Protein AF-A0A2V9LFV9-F1 (afdb_monomer)

Foldseek 3Di:
DEQLKDKFFDPDFFQAPCVVQDDPVSVVVVVVVVVLSVLLLCVVAVDKDKDKRHHDDLPDDDPPSVVCPCSRPPHTIIIIIGGDDPDPDPPPPPPPDDDYPDDPVRSVVSSVPDDDDD

Sequence (118 aa):
RVPYETWVLPLHRHASCEEDVTSWVQQLRLGRCLKSILRRLESVAPAYHIVLHTSPILSAKFEKADNLQTVKEDYHWHFEILPVIPSKSKSYSLKEVYYNSLLPEVAAEELRKVAVAA

Secondary structure (DSSP, 8-state):
--TT-EEE--SS--S-HHHHS-SHHHHHHHHHHHHHHHHHHTTT-S-EEEEEE----TTS--TTGGGGTTHHHH---EEEEEE----SS-----TT-----S-HHHHHHHHHHS----

Nearest PDB structures (foldseek):
  1z84-assembly1_A  TM=8.679E-01  e=7.987E-05  Arabidopsis thaliana
  2h39-assembly1_A  TM=8.689E-01  e=9.072E-05  Arabidopsis thaliana
  1z84-assembly1_B  TM=8.640E-01  e=2.075E-04  Arabidopsis thaliana
  2h39-assembly1_B  TM=8.738E-01  e=2.512E-04  Arabidopsis thaliana
  1zwj-assembly1_A  TM=8.575E-01  e=2.677E-04  Arabidopsis thaliana

Radius of gyration: 17.14 Å; Cα contacts (8 Å, |Δi|>4): 127; chains: 1; bounding box: 44×25×42 Å

Structure (mmCIF, N/CA/C/O backbone):
data_AF-A0A2V9LFV9-F1
#
_entry.id   AF-A0A2V9LFV9-F1
#
loop_
_atom_site.group_PDB
_atom_site.id
_atom_site.type_symbol
_atom_site.label_atom_id
_atom_site.label_alt_id
_atom_site.label_comp_id
_atom_site.label_asym_id
_atom_site.label_entity_id
_atom_site.label_seq_id
_atom_site.pdbx_PDB_ins_code
_atom_site.Cartn_x
_atom_site.Cartn_y
_atom_site.Cartn_z
_atom_site.occupancy
_atom_site.B_iso_or_equiv
_atom_site.auth_seq_id
_atom_site.auth_comp_id
_atom_site.auth_asym_id
_atom_site.auth_atom_id
_atom_site.pdbx_PDB_model_num
ATOM 1 N N . ARG A 1 1 ? 6.541 -0.290 9.378 1.00 79.62 1 ARG A N 1
ATOM 2 C CA . ARG A 1 1 ? 6.914 1.020 9.970 1.00 79.62 1 ARG A CA 1
ATOM 3 C C . ARG A 1 1 ? 5.813 1.549 10.871 1.00 79.62 1 ARG A C 1
ATOM 5 O O . ARG A 1 1 ? 6.122 1.895 12.004 1.00 79.62 1 ARG A O 1
ATOM 12 N N . VAL A 1 2 ? 4.561 1.574 10.418 1.00 87.38 2 VAL A N 1
ATOM 13 C CA . VAL A 1 2 ? 3.400 1.952 11.249 1.00 87.38 2 VAL A CA 1
ATOM 14 C C . VAL A 1 2 ? 2.436 0.770 11.424 1.00 87.38 2 VAL A C 1
ATOM 16 O O . VAL A 1 2 ? 2.466 -0.153 10.605 1.00 87.38 2 VAL A O 1
ATOM 19 N N . PRO A 1 3 ? 1.590 0.758 12.472 1.00 91.56 3 PRO A N 1
ATOM 20 C CA . PRO A 1 3 ? 0.552 -0.259 12.609 1.00 91.56 3 PRO A CA 1
ATOM 21 C C . PRO A 1 3 ? -0.366 -0.290 11.378 1.00 91.56 3 PRO A C 1
ATOM 23 O O . PRO A 1 3 ? -0.738 0.760 10.857 1.00 91.56 3 PRO A O 1
ATOM 26 N N . TYR A 1 4 ? -0.736 -1.494 10.932 1.00 94.38 4 TYR A N 1
ATOM 27 C CA . TYR A 1 4 ? -1.588 -1.738 9.753 1.00 94.38 4 TYR A CA 1
ATOM 28 C C . TYR A 1 4 ? -1.067 -1.177 8.418 1.00 94.38 4 TYR A C 1
ATOM 30 O O . TYR A 1 4 ? -1.820 -1.091 7.445 1.00 94.38 4 TYR A O 1
ATOM 38 N N . GLU A 1 5 ? 0.220 -0.836 8.335 1.00 95.06 5 GLU A N 1
ATOM 39 C CA . GLU A 1 5 ? 0.862 -0.538 7.056 1.00 95.06 5 GLU A CA 1
ATOM 40 C C . GLU A 1 5 ? 0.638 -1.680 6.065 1.00 95.06 5 GLU A C 1
ATOM 42 O O . GLU A 1 5 ? 0.855 -2.852 6.383 1.00 95.06 5 GLU A O 1
ATOM 47 N N . THR A 1 6 ? 0.189 -1.329 4.864 1.00 96.62 6 THR A N 1
ATOM 48 C CA . THR A 1 6 ? -0.158 -2.305 3.832 1.00 96.62 6 THR A CA 1
ATOM 49 C C . THR A 1 6 ? 0.500 -1.925 2.521 1.00 96.62 6 THR A C 1
ATOM 51 O O . THR A 1 6 ? 0.373 -0.789 2.066 1.00 96.62 6 THR A O 1
ATOM 54 N N . TRP A 1 7 ? 1.184 -2.885 1.902 1.00 97.19 7 TRP A N 1
ATOM 55 C CA . TRP A 1 7 ? 1.767 -2.714 0.577 1.00 97.19 7 TRP A CA 1
ATOM 56 C C . TRP A 1 7 ? 0.935 -3.450 -0.469 1.00 97.19 7 TRP A C 1
ATOM 58 O O . TRP A 1 7 ? 0.506 -4.585 -0.252 1.00 97.19 7 TRP A O 1
ATOM 68 N N . VAL A 1 8 ? 0.716 -2.806 -1.613 1.00 96.50 8 VAL A N 1
ATOM 69 C CA . VAL A 1 8 ? 0.014 -3.390 -2.763 1.00 96.50 8 VAL A CA 1
ATOM 70 C C . VAL A 1 8 ? 0.973 -3.422 -3.935 1.00 96.50 8 VAL A C 1
ATOM 72 O O . VAL A 1 8 ? 1.350 -2.374 -4.455 1.00 96.50 8 VAL A O 1
ATOM 75 N N . LEU A 1 9 ? 1.363 -4.630 -4.334 1.00 95.25 9 LEU A N 1
ATOM 76 C CA . LEU A 1 9 ? 2.335 -4.865 -5.395 1.00 95.25 9 LEU A CA 1
ATOM 77 C C . LEU A 1 9 ? 1.706 -5.710 -6.511 1.00 95.25 9 LEU A C 1
ATOM 79 O O . LEU A 1 9 ? 0.876 -6.582 -6.220 1.00 95.25 9 LEU A O 1
ATOM 83 N N . PRO A 1 10 ? 2.105 -5.503 -7.773 1.00 93.94 10 PRO A N 1
ATOM 84 C CA . PRO A 1 10 ? 1.827 -6.450 -8.843 1.00 93.94 10 PRO A CA 1
ATOM 85 C C . PRO A 1 10 ? 2.381 -7.843 -8.541 1.00 93.94 10 PRO A C 1
ATOM 87 O O . PRO A 1 10 ? 3.381 -8.014 -7.846 1.00 93.94 10 PRO A O 1
ATOM 90 N N . LEU A 1 11 ? 1.750 -8.865 -9.120 1.00 91.56 11 LEU A N 1
ATOM 91 C CA . LEU A 1 11 ? 2.289 -10.229 -9.082 1.00 91.56 11 LEU A CA 1
ATOM 92 C C . LEU A 1 11 ? 3.451 -10.410 -10.065 1.00 91.56 11 LEU A C 1
ATOM 94 O O . LEU A 1 11 ? 4.352 -11.210 -9.823 1.00 91.56 11 LEU A O 1
ATOM 98 N N . HIS A 1 12 ? 3.418 -9.682 -11.182 1.00 90.31 12 HIS A N 1
ATOM 99 C CA . HIS A 1 12 ? 4.468 -9.703 -12.190 1.00 90.31 12 HIS A CA 1
ATOM 100 C C . HIS A 1 12 ? 5.383 -8.508 -11.986 1.00 90.31 12 HIS A C 1
ATOM 102 O O . HIS A 1 12 ? 4.910 -7.387 -11.854 1.00 90.31 12 HIS A O 1
ATOM 108 N N . ARG A 1 13 ? 6.692 -8.756 -11.969 1.00 88.06 13 ARG A N 1
ATOM 109 C CA . ARG A 1 13 ? 7.681 -7.718 -11.698 1.00 88.06 13 ARG A CA 1
ATOM 110 C C . ARG A 1 13 ? 7.627 -6.633 -12.771 1.00 88.06 13 ARG A C 1
ATOM 112 O O . ARG A 1 13 ? 7.847 -6.921 -13.946 1.00 88.06 13 ARG A O 1
ATOM 119 N N . HIS A 1 14 ? 7.410 -5.397 -12.339 1.00 91.12 14 HIS A N 1
ATOM 120 C CA . HIS A 1 14 ? 7.521 -4.222 -13.190 1.00 91.12 14 HIS A CA 1
ATOM 121 C C . HIS A 1 14 ? 8.126 -3.053 -12.406 1.00 91.12 14 HIS A C 1
ATOM 123 O O . HIS A 1 14 ? 7.792 -2.850 -11.241 1.00 91.12 14 HIS A O 1
ATOM 129 N N . ALA A 1 15 ? 9.017 -2.275 -13.020 1.00 90.12 15 ALA A N 1
ATOM 130 C CA . ALA A 1 15 ? 9.671 -1.153 -12.338 1.00 90.12 15 ALA A CA 1
ATOM 131 C C . ALA A 1 15 ? 8.809 0.122 -12.323 1.00 90.12 15 ALA A C 1
ATOM 133 O O . ALA A 1 15 ? 8.908 0.920 -11.394 1.00 90.12 15 ALA A O 1
ATOM 134 N N . SER A 1 16 ? 7.953 0.293 -13.332 1.00 91.69 16 SER A N 1
ATOM 135 C CA . SER A 1 16 ? 7.193 1.526 -13.578 1.00 91.69 16 SER A CA 1
ATOM 136 C C . SER A 1 16 ? 5.689 1.255 -13.566 1.00 91.69 16 SER A C 1
ATOM 138 O O . SER A 1 16 ? 5.213 0.419 -14.333 1.00 91.69 16 SER A O 1
ATOM 140 N N . CYS A 1 17 ? 4.926 1.945 -12.723 1.00 91.62 17 CYS A N 1
ATOM 141 C CA . CYS A 1 17 ? 3.471 1.781 -12.651 1.00 91.62 17 CYS A CA 1
ATOM 142 C C . CYS A 1 17 ? 2.773 2.253 -13.937 1.00 91.62 17 CYS A C 1
ATOM 144 O O . CYS A 1 17 ? 1.794 1.653 -14.379 1.00 91.62 17 CYS A O 1
ATOM 146 N N . GLU A 1 18 ? 3.272 3.333 -14.530 1.00 90.75 18 GLU A N 1
ATOM 147 C CA . GLU A 1 18 ? 2.723 3.994 -15.712 1.00 90.75 18 GLU A CA 1
ATOM 148 C C . GLU A 1 18 ? 2.831 3.149 -16.990 1.00 90.75 18 GLU A C 1
ATOM 150 O O . GLU A 1 18 ? 1.981 3.253 -17.871 1.00 90.75 18 GLU A O 1
ATOM 155 N N . GLU A 1 19 ? 3.844 2.285 -17.070 1.00 90.62 19 GLU A N 1
ATOM 156 C CA . GLU A 1 19 ? 4.050 1.352 -18.182 1.00 90.62 19 GLU A CA 1
ATOM 157 C C . GLU A 1 19 ? 3.326 0.012 -17.947 1.00 90.62 19 GLU A C 1
ATOM 159 O O . GLU A 1 19 ? 2.883 -0.625 -18.902 1.00 90.62 19 GLU A O 1
ATOM 164 N N . ASP A 1 20 ? 3.156 -0.401 -16.684 1.00 92.00 20 ASP A N 1
ATOM 165 C CA . ASP A 1 20 ? 2.491 -1.661 -16.325 1.00 92.00 20 ASP A CA 1
ATOM 166 C C . ASP A 1 20 ? 0.960 -1.564 -16.439 1.00 92.00 20 ASP A C 1
ATOM 168 O O . ASP A 1 20 ? 0.299 -2.393 -17.069 1.00 92.00 20 ASP A O 1
ATOM 172 N N . VAL A 1 21 ? 0.362 -0.520 -15.855 1.00 93.31 21 VAL A N 1
ATOM 173 C CA . VAL A 1 21 ? -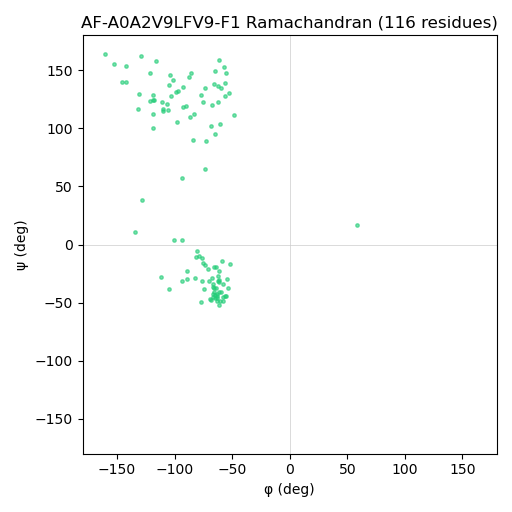1.096 -0.402 -15.667 1.00 93.31 21 VAL A CA 1
ATOM 174 C C . VAL A 1 21 ? -1.751 0.376 -16.819 1.00 93.31 21 VAL A C 1
ATOM 176 O O . VAL A 1 21 ? -2.434 1.386 -16.632 1.00 93.31 21 VAL A O 1
ATOM 179 N N . THR A 1 22 ? -1.554 -0.105 -18.046 1.00 94.56 22 THR A N 1
ATOM 180 C CA . THR A 1 22 ? -1.985 0.595 -19.273 1.00 94.56 22 THR A CA 1
ATOM 181 C C . THR A 1 22 ? -3.363 0.167 -19.772 1.00 94.56 22 THR A C 1
ATOM 183 O O . THR A 1 22 ? -4.098 0.981 -20.333 1.00 94.56 22 THR A O 1
ATOM 186 N N . SER A 1 23 ? -3.760 -1.090 -19.555 1.00 95.31 23 SER A N 1
ATOM 187 C CA . SER A 1 23 ? -5.065 -1.585 -20.006 1.00 95.31 23 SER A CA 1
ATOM 188 C C . SER A 1 23 ? -6.184 -1.309 -19.000 1.00 95.31 23 SER A C 1
ATOM 190 O O . SER A 1 23 ? -6.000 -1.402 -17.784 1.00 95.31 23 SER A O 1
ATOM 192 N N . TRP A 1 24 ? -7.402 -1.091 -19.508 1.00 95.31 24 TRP A N 1
ATOM 193 C CA . TRP A 1 24 ? -8.605 -0.950 -18.676 1.00 95.31 24 TRP A CA 1
ATOM 194 C C . TRP A 1 24 ? -8.800 -2.125 -17.707 1.00 95.31 24 TRP A C 1
ATOM 196 O O . TRP A 1 24 ? -9.202 -1.949 -16.558 1.00 95.31 24 TRP A O 1
ATOM 206 N N . VAL A 1 25 ? -8.484 -3.345 -18.150 1.00 95.44 25 VAL A N 1
ATOM 207 C CA . VAL A 1 25 ? -8.628 -4.551 -17.326 1.00 95.44 25 VAL A CA 1
ATOM 208 C C . VAL A 1 25 ? -7.660 -4.530 -16.141 1.00 95.44 25 VAL A C 1
ATOM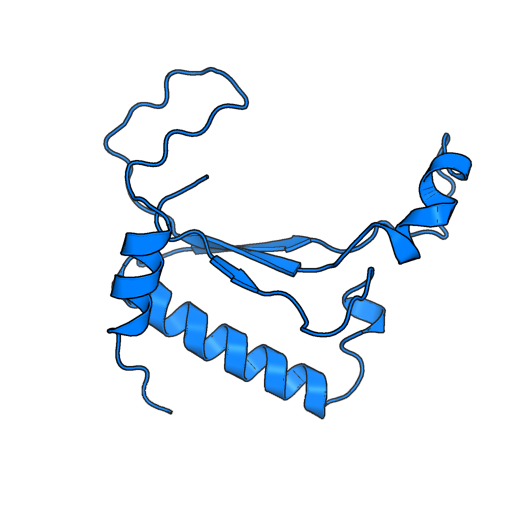 210 O O . VAL A 1 25 ? -8.068 -4.860 -15.026 1.00 95.44 25 VAL A O 1
ATOM 213 N N . GLN A 1 26 ? -6.402 -4.128 -16.349 1.00 93.12 26 GLN A N 1
ATOM 214 C CA . GLN A 1 26 ? -5.423 -3.980 -15.265 1.00 93.12 26 GLN A CA 1
ATOM 215 C C . GLN A 1 26 ? -5.834 -2.864 -14.300 1.00 93.12 26 GLN A C 1
ATOM 217 O O . GLN A 1 26 ? -5.862 -3.092 -13.091 1.00 93.12 26 GLN A O 1
ATOM 222 N N . GLN A 1 27 ? -6.242 -1.706 -14.827 1.00 95.25 27 GLN A N 1
ATOM 223 C CA . GLN A 1 27 ? -6.720 -0.570 -14.031 1.00 95.25 27 GLN A CA 1
ATOM 224 C C . GLN A 1 27 ? -7.916 -0.960 -13.155 1.00 95.25 27 GLN A C 1
ATOM 226 O O . GLN A 1 27 ? -7.932 -0.684 -11.956 1.00 95.25 27 GLN 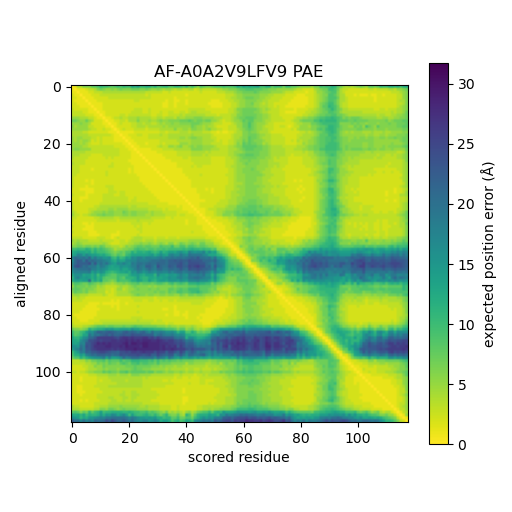A O 1
ATOM 231 N N . LEU A 1 28 ? -8.894 -1.679 -13.715 1.00 96.44 28 LEU A N 1
ATOM 232 C CA . LEU A 1 28 ? -10.066 -2.143 -12.977 1.00 96.44 28 LEU A CA 1
ATOM 233 C C . LEU A 1 28 ? -9.702 -3.164 -11.890 1.00 96.44 28 LEU A C 1
ATOM 235 O O . LEU A 1 28 ? -10.257 -3.115 -10.790 1.00 96.44 28 LEU A O 1
ATOM 239 N N . ARG A 1 29 ? -8.781 -4.094 -12.171 1.00 94.75 29 ARG A N 1
ATOM 240 C CA . ARG A 1 29 ? -8.293 -5.070 -11.179 1.00 94.75 29 ARG A CA 1
ATOM 241 C C . ARG A 1 29 ? -7.579 -4.375 -10.023 1.00 94.75 29 ARG A C 1
ATOM 243 O O . ARG A 1 29 ? -7.892 -4.666 -8.870 1.00 94.75 29 ARG A O 1
ATOM 250 N N . LEU A 1 30 ? -6.691 -3.430 -10.329 1.00 95.50 30 LEU A N 1
ATOM 251 C CA . LEU A 1 30 ? -6.001 -2.618 -9.331 1.00 95.50 30 LEU A CA 1
ATOM 252 C C . LEU A 1 30 ? -7.000 -1.809 -8.495 1.00 95.50 30 LEU A C 1
ATOM 254 O O . LEU A 1 30 ? -6.961 -1.876 -7.271 1.00 95.50 30 LEU A O 1
ATOM 258 N N . GLY A 1 31 ? -7.949 -1.122 -9.136 1.00 95.81 31 GLY A N 1
ATOM 259 C CA . GLY A 1 31 ? -8.981 -0.343 -8.450 1.00 95.81 31 GLY A CA 1
ATOM 260 C C . GLY A 1 31 ? -9.852 -1.190 -7.519 1.00 95.81 31 GLY A C 1
ATOM 261 O O . GLY A 1 31 ? -10.135 -0.781 -6.395 1.00 95.81 31 GLY A O 1
ATOM 262 N N . ARG A 1 32 ? -10.232 -2.407 -7.933 1.00 95.62 32 ARG A N 1
ATOM 263 C CA . ARG A 1 32 ? -10.956 -3.361 -7.072 1.00 95.62 32 ARG A CA 1
ATOM 264 C C . ARG A 1 32 ? -10.114 -3.818 -5.882 1.00 95.62 32 ARG A C 1
ATOM 266 O O . ARG A 1 32 ? -10.633 -3.874 -4.768 1.00 95.62 32 ARG A O 1
ATOM 273 N N . CYS A 1 33 ? -8.836 -4.117 -6.110 1.00 95.31 33 CYS A N 1
ATOM 274 C CA . CYS A 1 33 ? -7.901 -4.505 -5.056 1.00 95.31 33 CYS A CA 1
ATOM 275 C C . CYS A 1 33 ? -7.738 -3.378 -4.025 1.00 95.31 33 CYS A C 1
ATOM 277 O O . CYS A 1 33 ? -8.001 -3.587 -2.840 1.00 95.31 33 CYS A O 1
ATOM 279 N N . LEU A 1 34 ? -7.426 -2.162 -4.487 1.00 96.31 34 LEU A N 1
ATOM 280 C CA . LEU A 1 34 ? -7.291 -0.976 -3.644 1.00 96.31 34 LEU A CA 1
ATOM 281 C C . LEU A 1 34 ? -8.579 -0.693 -2.870 1.00 96.31 34 LEU A C 1
ATOM 283 O O . LEU A 1 34 ? -8.530 -0.562 -1.655 1.00 96.31 34 LEU A O 1
ATOM 287 N N . LYS A 1 35 ? -9.746 -0.694 -3.526 1.00 95.62 35 LYS A N 1
ATOM 288 C CA . LYS A 1 35 ? -11.043 -0.502 -2.853 1.00 95.62 35 LYS A CA 1
ATOM 289 C C . LYS A 1 35 ? -11.264 -1.516 -1.729 1.00 95.62 35 LYS A C 1
ATOM 291 O O . LYS A 1 35 ? -11.722 -1.143 -0.653 1.00 95.62 35 LYS A O 1
ATOM 296 N N . SER A 1 36 ? -10.955 -2.791 -1.971 1.00 95.62 36 SER A N 1
ATOM 297 C CA . SER A 1 36 ? -11.087 -3.841 -0.957 1.00 95.62 36 SER A CA 1
ATOM 298 C C . SER A 1 36 ? -10.160 -3.598 0.235 1.00 95.62 36 SER A C 1
ATOM 300 O O . SER A 1 36 ? -10.583 -3.746 1.378 1.00 95.62 36 SER A O 1
ATOM 302 N N . ILE A 1 37 ? -8.912 -3.202 -0.017 1.00 96.00 37 ILE A N 1
ATOM 303 C CA . ILE A 1 37 ? -7.920 -2.937 1.031 1.00 96.00 37 ILE A CA 1
ATOM 304 C C . ILE A 1 37 ? -8.294 -1.689 1.832 1.00 96.00 37 ILE A C 1
ATOM 306 O O . ILE A 1 37 ? -8.339 -1.751 3.057 1.00 96.00 37 ILE A O 1
ATOM 310 N N . LEU A 1 38 ? -8.640 -0.589 1.163 1.00 95.69 38 LEU A N 1
ATOM 311 C CA . LEU A 1 38 ? -9.010 0.664 1.819 1.00 95.69 38 LEU A CA 1
ATOM 312 C C . LEU A 1 38 ? -10.243 0.498 2.708 1.00 95.69 38 LEU A C 1
ATOM 314 O O . LEU A 1 38 ? -10.220 0.946 3.846 1.00 95.69 38 LEU A O 1
ATOM 318 N N . ARG A 1 39 ? -11.261 -0.256 2.270 1.00 95.06 39 ARG A N 1
ATOM 319 C CA . ARG A 1 39 ? -12.425 -0.577 3.116 1.00 95.06 39 ARG A CA 1
ATOM 320 C C . ARG A 1 39 ? -12.067 -1.367 4.378 1.00 95.06 39 ARG A C 1
ATOM 322 O O . ARG A 1 39 ? -12.731 -1.212 5.396 1.00 95.06 39 ARG A O 1
ATOM 329 N N . ARG A 1 40 ? -11.042 -2.226 4.327 1.00 95.62 40 ARG A N 1
ATOM 330 C CA . ARG A 1 40 ? -10.540 -2.935 5.520 1.00 95.62 40 ARG A CA 1
ATOM 331 C C . ARG A 1 40 ? -9.753 -1.993 6.422 1.00 95.62 40 ARG A C 1
ATOM 333 O O . ARG A 1 40 ? -9.871 -2.080 7.633 1.00 95.62 40 ARG A O 1
ATOM 340 N N . LEU A 1 41 ? -8.973 -1.084 5.845 1.0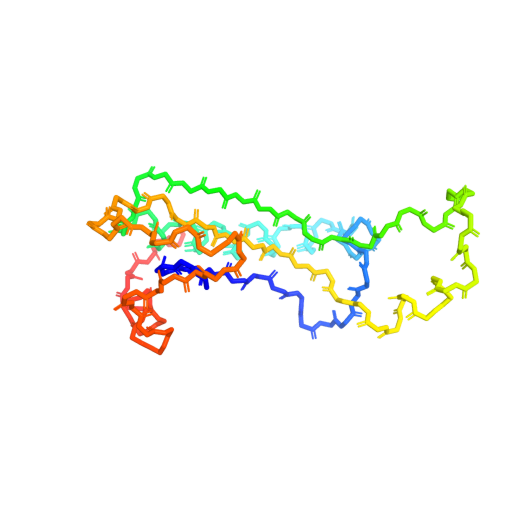0 95.12 41 LEU A N 1
ATOM 341 C CA . LEU A 1 41 ? -8.205 -0.103 6.611 1.00 95.12 41 LEU A CA 1
ATOM 342 C C . LEU A 1 41 ? -9.099 0.955 7.274 1.00 95.12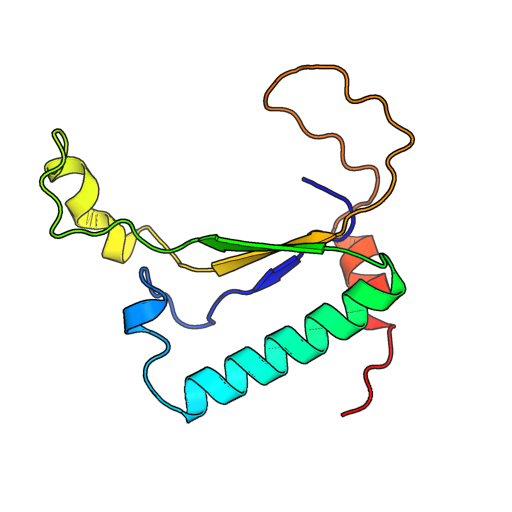 41 LEU A C 1
ATOM 344 O O . LEU A 1 41 ? -8.808 1.394 8.384 1.00 95.12 41 LEU A O 1
ATOM 348 N N . GLU A 1 42 ? -10.230 1.297 6.660 1.00 94.25 42 GLU A N 1
ATOM 349 C CA . GLU A 1 42 ? -11.240 2.190 7.242 1.00 94.25 42 GLU A CA 1
ATOM 350 C C . GLU A 1 42 ? -11.843 1.644 8.546 1.00 94.25 42 GLU A C 1
ATOM 352 O O . GLU A 1 42 ? -12.304 2.425 9.376 1.00 94.25 42 GLU A O 1
ATOM 357 N N . SER A 1 43 ? -11.801 0.325 8.788 1.00 93.25 43 SER A N 1
ATOM 358 C CA . SER A 1 43 ? -12.260 -0.234 10.065 1.00 93.25 43 SER A CA 1
ATOM 359 C C . SER A 1 43 ? -11.281 -0.005 11.220 1.00 93.25 43 SER A C 1
ATOM 361 O O . SER A 1 43 ? -11.665 -0.197 12.371 1.00 93.25 43 SER A O 1
ATOM 363 N N . VAL A 1 44 ? -10.022 0.352 10.936 1.00 92.31 44 VAL A N 1
ATOM 364 C CA . VAL A 1 44 ? -8.972 0.553 11.953 1.00 92.31 44 VAL A CA 1
ATOM 365 C C . VAL A 1 44 ? -8.542 2.014 12.086 1.00 92.31 44 VAL A C 1
ATOM 367 O O . VAL A 1 44 ? -8.137 2.428 13.171 1.00 92.31 44 VAL A O 1
ATOM 370 N N . ALA A 1 45 ? -8.649 2.811 11.020 1.00 92.00 45 ALA A N 1
ATOM 371 C CA . ALA A 1 45 ? -8.330 4.234 11.041 1.00 92.00 45 ALA A CA 1
ATOM 372 C C . ALA A 1 45 ? -9.253 5.033 10.102 1.00 92.00 45 ALA A C 1
ATOM 374 O O . ALA A 1 45 ? -9.494 4.607 8.974 1.00 92.00 45 ALA A O 1
ATOM 375 N N . PRO A 1 46 ? -9.715 6.230 10.511 1.00 91.69 46 PRO A N 1
ATOM 376 C CA . PRO A 1 46 ? -10.589 7.068 9.685 1.00 91.69 46 PRO A CA 1
ATOM 377 C C . PRO A 1 46 ? -9.852 7.803 8.553 1.00 91.69 46 PRO A C 1
ATOM 379 O O . PRO A 1 46 ? -10.491 8.398 7.690 1.00 91.69 46 PRO A O 1
ATOM 382 N N . ALA A 1 47 ? -8.518 7.816 8.572 1.00 93.19 47 ALA A N 1
ATOM 383 C CA . ALA A 1 47 ? -7.684 8.491 7.585 1.00 93.19 47 ALA A CA 1
ATOM 384 C C . ALA A 1 47 ? -6.434 7.661 7.275 1.00 93.19 47 ALA A C 1
ATOM 386 O O . ALA A 1 47 ? -5.962 6.888 8.111 1.00 93.19 47 ALA A O 1
ATOM 387 N N . TYR A 1 48 ? -5.887 7.838 6.076 1.00 94.75 48 TYR A N 1
ATOM 388 C CA . TYR A 1 48 ? -4.699 7.137 5.594 1.00 94.75 48 TYR A CA 1
ATOM 389 C C . TYR A 1 48 ? -3.954 7.979 4.552 1.00 94.75 48 TYR A C 1
ATOM 391 O O . TYR A 1 48 ? -4.548 8.809 3.863 1.00 94.75 48 TYR A O 1
ATOM 399 N N . HIS A 1 49 ? -2.654 7.733 4.411 1.00 94.75 49 HIS A N 1
ATOM 400 C CA . HIS A 1 49 ? -1.852 8.203 3.284 1.00 94.75 49 HIS A CA 1
ATOM 401 C C . HIS A 1 49 ? -1.645 7.060 2.291 1.00 94.75 49 HIS A C 1
ATOM 403 O O . HIS A 1 49 ? -1.431 5.922 2.701 1.00 94.75 49 HIS A O 1
ATOM 409 N N . ILE A 1 50 ? -1.689 7.367 0.996 1.00 96.19 50 ILE A N 1
ATOM 410 C CA . ILE A 1 50 ? -1.338 6.432 -0.077 1.00 96.19 50 ILE A CA 1
ATOM 411 C C . ILE A 1 50 ? -0.153 7.032 -0.822 1.00 96.19 50 ILE A C 1
ATOM 413 O O . ILE A 1 50 ? -0.230 8.165 -1.295 1.00 96.19 50 ILE A O 1
ATOM 417 N N . VAL A 1 51 ? 0.931 6.272 -0.924 1.00 96.56 51 VAL A N 1
ATOM 418 C CA . VAL A 1 51 ? 2.155 6.664 -1.619 1.00 96.56 51 VAL A CA 1
ATOM 419 C C . VAL A 1 51 ? 2.396 5.681 -2.755 1.00 96.56 51 VAL A C 1
ATOM 421 O O . VAL A 1 51 ? 2.373 4.471 -2.542 1.00 96.56 51 VAL A O 1
ATOM 424 N N . LEU A 1 52 ? 2.603 6.198 -3.966 1.00 96.50 52 LEU A N 1
ATOM 425 C CA . LEU A 1 52 ? 3.030 5.398 -5.109 1.00 96.50 52 LEU A CA 1
ATOM 426 C C . LEU A 1 52 ? 4.553 5.432 -5.203 1.00 96.50 52 LEU A C 1
ATOM 428 O O . LEU A 1 52 ? 5.145 6.487 -5.428 1.00 96.50 52 LEU A O 1
ATOM 432 N N . HIS A 1 53 ? 5.159 4.260 -5.079 1.00 95.56 53 HIS A N 1
ATOM 433 C CA . HIS A 1 53 ? 6.575 4.017 -5.302 1.00 95.56 53 HIS A CA 1
ATOM 434 C C . HIS A 1 53 ? 6.740 3.464 -6.718 1.00 95.56 53 HIS A C 1
ATOM 436 O O . HIS A 1 53 ? 6.364 2.325 -6.982 1.00 95.56 53 HIS A O 1
ATOM 442 N N . THR A 1 54 ? 7.240 4.284 -7.643 1.00 94.06 54 THR A N 1
ATOM 443 C CA . THR A 1 54 ? 7.488 3.921 -9.050 1.00 94.06 54 THR A CA 1
ATOM 444 C C . THR A 1 54 ? 8.916 4.295 -9.440 1.00 94.06 54 THR A C 1
ATOM 446 O O . THR A 1 54 ? 9.575 5.072 -8.742 1.00 94.06 54 THR A O 1
ATOM 449 N N . SER A 1 55 ? 9.417 3.726 -10.534 1.00 91.69 55 SER A N 1
ATOM 450 C CA . SER A 1 55 ? 10.756 4.026 -11.032 1.00 91.69 55 SER A CA 1
ATOM 451 C C . SER A 1 55 ? 10.957 5.527 -11.278 1.00 91.69 55 SER A C 1
ATOM 453 O O . SER A 1 55 ? 10.028 6.208 -11.720 1.00 91.69 55 SER A O 1
ATOM 455 N N . PRO A 1 56 ? 12.179 6.047 -11.090 1.00 86.75 56 PRO A N 1
ATOM 456 C CA . PRO A 1 56 ? 12.515 7.390 -11.538 1.00 86.75 56 PRO A CA 1
ATOM 457 C C . PRO A 1 56 ? 12.382 7.514 -13.062 1.00 86.75 56 PRO A C 1
ATOM 459 O O . PRO A 1 56 ? 12.482 6.534 -13.800 1.00 86.75 56 PRO A O 1
ATOM 462 N N . ILE A 1 57 ? 12.232 8.748 -13.542 1.00 81.81 57 ILE A N 1
ATOM 463 C CA . ILE A 1 57 ? 12.171 9.044 -14.977 1.00 81.81 57 ILE A CA 1
ATOM 464 C C . ILE A 1 57 ? 13.545 8.781 -15.603 1.00 81.81 57 ILE A C 1
ATOM 466 O O . ILE A 1 57 ? 14.449 9.606 -15.500 1.00 81.81 57 ILE A O 1
ATOM 470 N N . LEU A 1 58 ? 13.706 7.645 -16.282 1.00 73.44 58 LEU A N 1
ATOM 471 C CA . LEU A 1 58 ? 15.000 7.210 -16.828 1.00 73.44 58 LEU A CA 1
ATOM 472 C C . LEU A 1 58 ? 15.544 8.118 -17.947 1.00 73.44 58 LEU A C 1
ATOM 474 O O . LEU A 1 58 ? 16.739 8.100 -18.224 1.00 73.44 58 LEU A O 1
ATOM 478 N N . SER A 1 59 ? 14.690 8.921 -18.589 1.00 71.25 59 SER A N 1
ATOM 479 C CA . SER A 1 59 ? 15.092 9.890 -19.620 1.00 71.25 59 SER A CA 1
ATOM 480 C C . SER A 1 59 ? 15.637 11.207 -19.058 1.00 71.25 59 SER A C 1
ATOM 482 O O . SER A 1 59 ? 16.178 12.021 -19.812 1.00 71.25 59 SER A O 1
ATOM 484 N N . ALA A 1 60 ? 15.508 11.447 -17.751 1.00 69.31 60 ALA A N 1
ATOM 485 C CA . ALA A 1 60 ? 16.050 12.641 -17.124 1.00 69.31 60 ALA A CA 1
ATOM 486 C C . ALA A 1 60 ? 17.581 12.535 -17.006 1.00 69.31 60 ALA A C 1
ATOM 488 O O . ALA A 1 60 ? 18.132 11.510 -16.606 1.00 69.31 60 ALA A O 1
ATOM 489 N N . LYS A 1 61 ? 18.288 13.614 -17.362 1.00 62.12 61 LYS A N 1
ATOM 490 C CA . LYS A 1 61 ? 19.750 13.693 -17.250 1.00 62.12 61 LYS A CA 1
ATOM 491 C C . LYS A 1 61 ? 20.149 13.826 -15.781 1.00 62.12 61 LYS A C 1
ATOM 493 O O . LYS A 1 61 ? 20.272 14.936 -15.271 1.00 62.12 61 LYS A O 1
ATOM 498 N N . PHE A 1 62 ? 20.338 12.702 -15.102 1.00 67.56 62 PHE A N 1
ATOM 499 C CA . PHE A 1 62 ? 20.905 12.678 -13.758 1.00 67.56 62 PHE A CA 1
ATOM 500 C C . PHE A 1 62 ? 22.433 12.623 -13.820 1.00 67.56 62 PHE A C 1
ATOM 502 O O . PHE A 1 62 ? 22.999 11.920 -14.653 1.00 67.56 62 PHE A O 1
ATOM 509 N N . GLU A 1 63 ? 23.106 13.299 -12.885 1.00 61.25 63 GLU A N 1
ATOM 510 C CA . GLU A 1 63 ? 24.576 13.295 -12.752 1.00 61.25 63 GLU A CA 1
ATOM 511 C C . GLU A 1 63 ? 25.171 11.885 -12.539 1.00 61.25 63 GLU A C 1
ATOM 513 O O . GLU A 1 63 ? 26.373 11.692 -12.681 1.00 61.25 63 GLU A O 1
ATOM 518 N N . LYS A 1 64 ? 24.330 10.890 -12.215 1.00 64.12 64 LYS A N 1
ATOM 519 C CA . LYS A 1 64 ? 24.690 9.478 -12.000 1.00 64.12 64 LYS A CA 1
ATOM 520 C C . LYS A 1 64 ? 23.829 8.514 -12.827 1.00 64.12 64 LYS A C 1
ATOM 522 O O . LYS A 1 64 ? 23.426 7.467 -12.324 1.00 64.12 64 LYS A O 1
ATOM 527 N N . ALA A 1 65 ? 23.501 8.874 -14.069 1.00 63.34 65 ALA A N 1
ATOM 528 C CA . ALA A 1 65 ? 22.659 8.053 -14.946 1.00 63.34 65 ALA A CA 1
ATOM 529 C C . ALA A 1 65 ? 23.179 6.608 -15.127 1.00 63.34 65 ALA A C 1
ATOM 531 O O . ALA A 1 65 ? 22.376 5.686 -15.247 1.00 63.34 65 ALA A O 1
ATOM 532 N N . ASP A 1 66 ? 24.497 6.393 -15.049 1.00 67.12 66 ASP A N 1
ATOM 533 C CA . ASP A 1 66 ? 25.113 5.062 -15.159 1.00 67.12 66 ASP A CA 1
ATOM 534 C C . ASP A 1 66 ? 24.678 4.091 -14.048 1.00 67.12 66 ASP A C 1
ATOM 536 O O . ASP A 1 66 ? 24.595 2.888 -14.277 1.00 67.12 66 ASP A O 1
ATOM 540 N N . ASN A 1 67 ? 24.303 4.598 -12.869 1.00 68.31 67 ASN A N 1
ATOM 541 C CA . ASN A 1 67 ? 23.822 3.767 -11.760 1.00 68.31 67 ASN A CA 1
ATOM 542 C C . ASN A 1 67 ? 22.343 3.367 -11.900 1.00 68.31 67 ASN A C 1
ATOM 544 O O . ASN A 1 67 ? 21.836 2.623 -11.065 1.00 68.31 67 ASN A O 1
ATOM 548 N N . LEU A 1 68 ? 21.629 3.884 -12.907 1.00 70.81 68 LEU A N 1
ATOM 549 C CA . LEU A 1 68 ? 20.204 3.612 -13.120 1.00 70.81 68 LEU A CA 1
ATOM 550 C C . LEU A 1 68 ? 19.953 2.555 -14.206 1.00 70.81 68 LEU A C 1
ATOM 552 O O . LEU A 1 68 ? 18.798 2.274 -14.527 1.00 70.81 68 LEU A O 1
ATOM 556 N N . GLN A 1 69 ? 21.007 1.955 -14.767 1.00 72.75 69 GLN A N 1
ATOM 557 C CA . GLN A 1 69 ? 20.889 1.015 -15.886 1.00 72.75 69 GLN A CA 1
ATOM 558 C C . GLN A 1 69 ? 20.106 -0.256 -15.519 1.00 72.75 69 GLN A C 1
ATOM 560 O O . GLN A 1 69 ? 19.292 -0.715 -16.317 1.00 72.75 69 GLN A O 1
ATOM 565 N N . THR A 1 70 ? 20.273 -0.771 -14.298 1.00 82.00 70 THR A N 1
ATOM 566 C CA . THR A 1 70 ? 19.617 -2.003 -13.821 1.00 82.00 70 THR A CA 1
ATOM 567 C C . THR A 1 70 ? 18.305 -1.747 -13.075 1.00 82.00 70 THR A C 1
ATOM 569 O O . THR A 1 70 ? 17.658 -2.681 -12.616 1.00 82.00 70 THR A O 1
ATOM 572 N N . VAL A 1 71 ? 17.825 -0.498 -12.988 1.00 82.56 71 VAL A N 1
ATOM 573 C CA . VAL A 1 71 ? 16.586 -0.159 -12.247 1.00 82.56 71 VAL A CA 1
ATOM 574 C C . VAL A 1 71 ? 15.373 -0.925 -12.773 1.00 82.56 71 VAL A C 1
ATOM 576 O O . VAL A 1 71 ? 14.508 -1.326 -11.997 1.00 82.56 71 VAL A O 1
ATOM 579 N N . LYS A 1 72 ? 15.323 -1.182 -14.084 1.00 81.25 72 LYS A N 1
ATOM 580 C CA . LYS A 1 72 ? 14.263 -1.992 -14.701 1.00 81.25 72 LYS A CA 1
ATOM 581 C C . LYS A 1 72 ? 14.261 -3.444 -14.227 1.00 81.25 72 LYS A C 1
ATOM 583 O O . LYS A 1 72 ? 13.254 -4.125 -14.395 1.00 81.25 72 LYS A O 1
ATOM 588 N N . GLU A 1 73 ? 15.360 -3.925 -13.662 1.00 84.75 73 GLU A N 1
ATOM 589 C CA . GLU A 1 73 ? 15.579 -5.297 -13.198 1.00 84.75 73 GLU A CA 1
ATOM 590 C C . GLU A 1 73 ? 15.505 -5.400 -11.670 1.00 84.75 73 GLU A C 1
ATOM 592 O O . GLU A 1 73 ? 14.884 -6.326 -11.146 1.00 84.75 73 GLU A O 1
ATOM 597 N N . ASP A 1 74 ? 16.025 -4.396 -10.969 1.00 87.56 74 ASP A N 1
ATOM 598 C CA . ASP A 1 74 ? 16.161 -4.404 -9.511 1.00 87.56 74 ASP A CA 1
ATOM 599 C C . ASP A 1 74 ? 14.935 -3.848 -8.778 1.00 87.56 74 ASP A C 1
ATOM 601 O O . ASP A 1 74 ? 14.713 -4.154 -7.605 1.00 87.56 74 ASP A O 1
ATOM 605 N N . TYR A 1 75 ? 14.126 -3.023 -9.448 1.00 90.88 75 TYR A N 1
ATOM 606 C CA . TYR A 1 75 ? 13.013 -2.324 -8.816 1.00 90.88 75 TYR A CA 1
ATOM 607 C C . TYR A 1 75 ? 11.649 -2.937 -9.152 1.00 90.88 75 TYR A C 1
ATOM 609 O O . TYR A 1 75 ? 11.407 -3.412 -10.266 1.00 90.88 75 TYR A O 1
ATOM 617 N N . HIS A 1 76 ? 10.740 -2.892 -8.174 1.00 94.38 76 HIS A N 1
ATOM 618 C CA . HIS A 1 76 ? 9.344 -3.293 -8.322 1.00 94.38 76 HIS A CA 1
ATOM 619 C C . HIS A 1 76 ? 8.433 -2.207 -7.741 1.00 94.38 76 HIS A C 1
ATOM 621 O O . HIS A 1 76 ? 8.477 -1.923 -6.537 1.00 94.38 76 HIS A O 1
ATOM 627 N N . TRP A 1 77 ? 7.620 -1.593 -8.601 1.00 95.88 77 TRP A N 1
ATOM 628 C CA . TRP A 1 77 ? 6.692 -0.551 -8.183 1.00 95.88 77 TRP A CA 1
ATOM 629 C C . TRP A 1 77 ? 5.628 -1.106 -7.231 1.00 95.88 77 TRP A C 1
ATOM 631 O O . TRP A 1 77 ? 5.246 -2.276 -7.304 1.00 95.88 77 TRP A O 1
ATOM 641 N N . HIS A 1 78 ? 5.149 -0.265 -6.319 1.00 96.94 78 HIS A N 1
ATOM 642 C CA . HIS A 1 78 ? 4.081 -0.624 -5.392 1.00 96.94 78 HIS A CA 1
ATOM 643 C C . HIS A 1 78 ? 3.384 0.593 -4.792 1.00 96.94 78 HIS A C 1
ATOM 645 O O . HIS A 1 78 ? 3.909 1.704 -4.802 1.00 96.94 78 HIS A O 1
ATOM 651 N N . PHE A 1 79 ? 2.206 0.367 -4.213 1.00 97.62 79 PHE A N 1
ATOM 652 C CA . PHE A 1 79 ? 1.595 1.317 -3.290 1.00 97.62 79 PHE A CA 1
ATOM 653 C C . PHE A 1 79 ? 1.976 0.985 -1.853 1.00 97.62 79 PHE A C 1
ATOM 655 O O . PHE A 1 79 ? 1.870 -0.166 -1.436 1.00 97.62 79 PHE A O 1
ATOM 662 N N . GLU A 1 80 ? 2.333 2.006 -1.085 1.00 97.38 80 GLU A N 1
ATOM 663 C CA . GLU A 1 80 ? 2.447 1.962 0.371 1.00 97.38 80 GLU A CA 1
ATO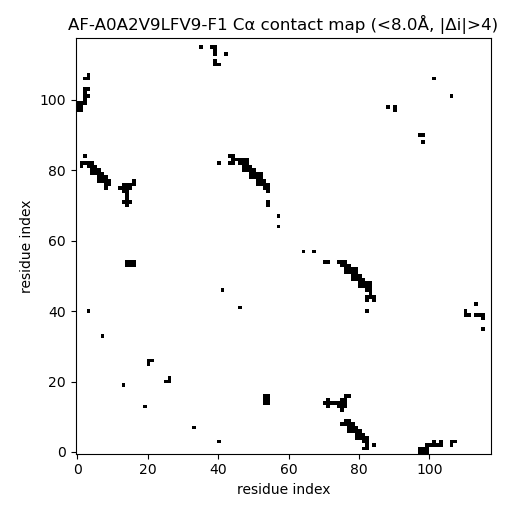M 664 C C . GLU A 1 80 ? 1.259 2.731 0.963 1.00 97.38 80 GLU A C 1
ATOM 666 O O . GLU A 1 80 ? 1.050 3.910 0.663 1.00 97.38 80 GLU A O 1
ATOM 671 N N . ILE A 1 81 ? 0.449 2.055 1.778 1.00 96.62 81 ILE A N 1
ATOM 672 C CA . ILE A 1 81 ? -0.707 2.643 2.458 1.00 96.62 81 ILE A CA 1
ATOM 673 C C . ILE A 1 81 ? -0.404 2.713 3.952 1.00 96.62 81 ILE A C 1
ATOM 675 O O . ILE A 1 81 ? -0.128 1.694 4.590 1.00 96.62 81 ILE A O 1
ATOM 679 N N . LEU A 1 82 ? -0.478 3.923 4.505 1.00 94.06 82 LEU A N 1
ATOM 680 C CA . LEU A 1 82 ? -0.115 4.248 5.882 1.00 94.06 82 LEU A CA 1
ATOM 681 C C . LEU A 1 82 ? -1.346 4.786 6.625 1.00 94.06 82 LEU A C 1
ATOM 683 O O . LEU A 1 82 ? -1.695 5.960 6.458 1.00 94.06 82 LEU A O 1
ATOM 687 N N . PRO A 1 83 ? -2.027 3.958 7.435 1.00 93.62 83 PRO A N 1
ATOM 688 C CA . PRO A 1 83 ? -3.146 4.405 8.259 1.00 93.62 83 PRO A CA 1
ATOM 689 C C . PRO A 1 83 ? -2.712 5.451 9.293 1.00 93.62 83 PRO A C 1
ATOM 691 O O . PRO A 1 83 ? -1.693 5.299 9.969 1.00 93.62 83 PRO A O 1
ATOM 694 N N . VAL A 1 84 ? -3.503 6.513 9.447 1.00 90.50 84 VAL A N 1
ATOM 695 C CA . VAL A 1 84 ? -3.263 7.569 10.438 1.00 90.50 84 VAL A CA 1
ATOM 696 C C . VAL A 1 84 ? -3.845 7.121 11.773 1.00 90.50 84 VAL A C 1
ATOM 698 O O . VAL A 1 84 ? -5.009 7.369 12.089 1.00 90.50 84 VAL A O 1
ATOM 701 N N . ILE A 1 85 ? -3.022 6.437 12.560 1.00 84.69 85 ILE A N 1
ATOM 702 C CA . ILE A 1 85 ? -3.398 5.951 13.888 1.00 84.69 85 ILE A CA 1
ATOM 703 C C . ILE A 1 85 ? -2.762 6.860 14.943 1.00 84.69 85 ILE A C 1
ATOM 705 O O . ILE A 1 85 ? -1.544 7.062 14.916 1.00 84.69 85 ILE A O 1
ATOM 709 N N . PRO A 1 86 ? -3.544 7.400 15.897 1.00 72.56 86 PRO A N 1
ATOM 710 C CA . PRO A 1 86 ? -2.999 8.170 17.006 1.00 72.56 86 PRO A CA 1
ATOM 711 C C . PRO A 1 86 ? -2.042 7.301 17.833 1.00 72.56 86 PRO A C 1
ATOM 713 O O . PRO A 1 86 ? -2.460 6.434 18.601 1.00 72.56 86 PRO A O 1
ATOM 716 N N . SER A 1 87 ? -0.737 7.513 17.673 1.00 66.50 87 SER A N 1
ATOM 717 C CA . SER A 1 87 ? 0.265 6.802 18.463 1.00 66.50 87 SER A CA 1
ATOM 718 C C . SER A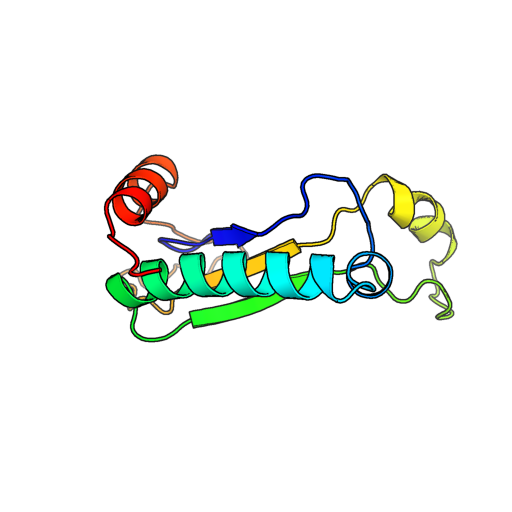 1 87 ? 0.345 7.397 19.868 1.00 66.50 87 SER A C 1
ATOM 720 O O . SER A 1 87 ? 0.545 8.599 20.036 1.00 66.50 87 SER A O 1
ATOM 722 N N . LYS A 1 88 ? 0.246 6.545 20.896 1.00 56.47 88 LYS A N 1
ATOM 723 C CA . LYS A 1 88 ? 0.569 6.923 22.286 1.00 56.47 88 LYS A CA 1
ATOM 724 C C . LYS A 1 88 ? 2.077 7.064 22.516 1.00 56.47 88 LYS A C 1
ATOM 726 O O . LYS A 1 88 ? 2.492 7.662 23.507 1.00 56.47 88 LYS A O 1
ATOM 731 N N . SER A 1 89 ? 2.896 6.504 21.626 1.00 55.78 89 SER A N 1
ATOM 732 C CA . SER A 1 89 ? 4.348 6.543 21.738 1.00 55.78 89 SER A CA 1
ATOM 733 C C . SER A 1 89 ? 4.864 7.861 21.170 1.00 55.78 89 SER A C 1
ATOM 735 O O . SER A 1 89 ? 4.785 8.105 19.964 1.00 55.78 89 SER A O 1
ATOM 737 N N . LYS A 1 90 ? 5.402 8.718 22.047 1.00 51.38 90 LYS A N 1
ATOM 738 C CA . LYS A 1 90 ? 6.293 9.804 21.636 1.00 51.38 90 LYS A CA 1
ATOM 739 C C . LYS A 1 90 ? 7.533 9.129 21.063 1.00 51.38 90 LYS A C 1
ATOM 741 O O . LYS A 1 90 ? 8.394 8.703 21.826 1.00 51.38 90 LYS A O 1
ATOM 746 N N . SER A 1 91 ? 7.571 8.961 19.742 1.00 49.91 91 SER A N 1
ATOM 747 C CA . SER A 1 91 ? 8.732 8.425 19.038 1.00 49.91 91 SER A CA 1
ATOM 748 C C . SER A 1 91 ? 9.965 9.169 19.536 1.00 49.91 91 SER A C 1
ATOM 750 O O . SER A 1 91 ? 10.092 10.374 19.312 1.00 49.91 91 SER A O 1
ATOM 752 N N . TYR A 1 92 ? 10.847 8.481 20.262 1.00 48.78 92 TYR A N 1
ATOM 753 C CA . TYR A 1 92 ? 12.168 9.019 20.544 1.00 48.78 92 TYR A CA 1
ATOM 754 C C . TYR A 1 92 ? 12.797 9.337 19.187 1.00 48.78 92 TYR A C 1
ATOM 756 O O . TYR A 1 92 ? 12.751 8.523 18.265 1.00 48.78 92 TYR A O 1
ATOM 764 N N . SER A 1 93 ? 13.275 10.567 19.034 1.00 48.31 93 SER A N 1
ATOM 765 C CA . SER A 1 93 ? 13.698 11.157 17.767 1.00 48.31 93 SER A CA 1
ATOM 766 C C . SER A 1 93 ? 15.037 10.586 17.290 1.00 48.31 93 SER A C 1
ATOM 768 O O . SER A 1 93 ? 16.034 11.299 17.206 1.00 48.31 93 SER A O 1
ATOM 770 N N . LEU A 1 94 ? 15.080 9.296 16.976 1.00 57.44 94 LEU A N 1
ATOM 771 C CA . LEU A 1 94 ? 16.042 8.772 16.018 1.00 57.44 94 LEU A CA 1
ATOM 772 C C . LEU A 1 94 ? 15.377 8.950 14.656 1.00 57.44 94 LEU A C 1
ATOM 774 O O . LEU A 1 94 ? 14.361 8.319 14.385 1.00 57.44 94 LEU A O 1
ATOM 778 N N . LYS A 1 95 ? 15.900 9.878 13.844 1.00 61.56 95 LYS A N 1
ATOM 779 C CA . LYS A 1 95 ? 15.252 10.422 12.631 1.00 61.56 95 LYS A CA 1
ATOM 780 C C . LYS A 1 95 ? 14.743 9.377 11.624 1.00 61.56 95 LYS A C 1
ATOM 782 O O . LYS A 1 95 ? 13.931 9.731 10.781 1.00 61.56 95 LYS A O 1
ATOM 787 N N . GLU A 1 96 ? 15.187 8.127 11.717 1.00 71.06 96 GLU A N 1
ATOM 788 C CA . GLU A 1 96 ? 14.900 7.073 10.738 1.00 71.06 96 GLU A CA 1
ATOM 789 C C . GLU A 1 96 ? 14.490 5.733 11.376 1.00 71.06 96 GLU A C 1
ATOM 791 O O . GLU A 1 96 ? 14.398 4.719 10.686 1.00 71.06 96 GLU A O 1
ATOM 796 N N . VAL A 1 97 ? 14.226 5.696 12.690 1.00 77.19 97 VAL A N 1
ATOM 797 C CA . VAL A 1 97 ? 13.783 4.473 13.382 1.00 77.19 97 VAL A CA 1
ATOM 798 C C . VAL A 1 97 ? 12.328 4.621 13.805 1.00 77.19 97 VAL A C 1
ATOM 800 O O . VAL A 1 97 ? 11.989 5.454 14.643 1.00 77.19 97 VAL A O 1
ATOM 803 N N . TYR A 1 98 ? 11.469 3.774 13.242 1.00 78.31 98 TYR A N 1
ATOM 804 C CA . TYR A 1 98 ? 10.040 3.757 13.543 1.00 78.31 98 TYR A CA 1
ATOM 805 C C . TYR A 1 98 ? 9.720 2.693 14.590 1.00 78.31 98 TYR A C 1
ATOM 807 O O . TYR A 1 98 ? 10.121 1.537 14.459 1.00 78.31 98 TYR A O 1
ATOM 815 N N . TYR A 1 99 ? 8.945 3.075 15.605 1.00 82.94 99 TYR A N 1
ATOM 816 C CA . TYR A 1 99 ? 8.360 2.128 16.547 1.00 82.94 99 TYR A CA 1
ATOM 817 C C . TYR A 1 99 ? 6.988 1.672 16.048 1.00 82.94 99 TYR A C 1
ATOM 819 O O . TYR A 1 99 ? 6.067 2.480 15.927 1.00 82.94 99 TYR A O 1
ATOM 827 N N . ASN A 1 100 ? 6.848 0.369 15.811 1.00 87.50 100 ASN A N 1
ATOM 828 C CA . ASN A 1 100 ? 5.570 -0.259 15.510 1.00 87.50 100 ASN A CA 1
ATOM 829 C C . ASN A 1 100 ? 5.142 -1.141 16.689 1.00 87.50 100 ASN A C 1
ATOM 831 O O . ASN A 1 100 ? 5.799 -2.135 16.989 1.00 87.50 100 ASN A O 1
ATOM 835 N N . SER A 1 101 ? 4.041 -0.779 17.350 1.00 86.88 101 SER A N 1
ATOM 836 C CA . SER A 1 101 ? 3.497 -1.538 18.482 1.00 86.88 101 SER A CA 1
ATOM 837 C C . SER A 1 101 ? 2.711 -2.785 18.073 1.00 86.88 101 SER A C 1
ATOM 839 O O . SER A 1 101 ? 2.332 -3.560 18.946 1.00 86.88 101 SER A O 1
ATOM 841 N N . LEU A 1 102 ? 2.412 -2.957 16.781 1.00 91.12 102 LEU A N 1
ATOM 842 C CA . LEU A 1 102 ? 1.603 -4.057 16.265 1.00 91.12 102 LEU A CA 1
ATOM 843 C C . LEU A 1 102 ? 2.422 -4.913 15.301 1.00 91.12 102 LEU A C 1
ATOM 845 O O . LEU A 1 102 ? 2.945 -4.419 14.302 1.00 91.12 102 LEU A O 1
ATOM 849 N N . LEU A 1 103 ? 2.497 -6.210 15.583 1.00 94.62 103 LEU A N 1
ATOM 850 C CA . LEU A 1 103 ? 3.163 -7.161 14.701 1.00 94.62 103 LEU A CA 1
ATOM 851 C C . LEU A 1 103 ? 2.410 -7.282 13.362 1.00 94.62 103 LEU A C 1
ATOM 853 O O . LEU A 1 103 ? 1.174 -7.331 13.365 1.00 94.62 103 LEU A O 1
ATOM 857 N N . PRO A 1 104 ? 3.121 -7.340 12.220 1.00 95.31 104 PRO A N 1
ATOM 858 C CA . PRO A 1 104 ? 2.487 -7.421 10.906 1.00 95.31 104 PRO A CA 1
ATOM 859 C C . PRO A 1 104 ? 1.630 -8.684 10.736 1.00 95.31 104 PRO A C 1
ATOM 861 O O . PRO A 1 104 ? 0.607 -8.639 10.058 1.00 95.31 104 PRO A O 1
ATOM 864 N N . GLU A 1 105 ? 1.988 -9.792 11.386 1.00 96.81 105 GLU A N 1
ATOM 865 C CA . GLU A 1 105 ? 1.236 -11.049 11.361 1.00 96.81 105 GLU A CA 1
ATOM 866 C C . GLU A 1 105 ? -0.156 -10.878 11.975 1.00 96.81 105 GLU A C 1
ATOM 868 O O . GLU A 1 105 ? -1.152 -11.311 11.390 1.00 96.81 105 GLU A O 1
ATOM 873 N N . VAL A 1 106 ? -0.222 -10.186 13.118 1.00 96.69 106 VAL A N 1
ATOM 874 C CA . VAL A 1 106 ? -1.470 -9.890 13.834 1.00 96.69 106 VAL A CA 1
ATOM 875 C C . VAL A 1 106 ? -2.307 -8.898 13.033 1.00 96.69 106 VAL A C 1
ATOM 877 O O . VAL A 1 106 ? -3.483 -9.156 12.782 1.00 96.69 106 VAL A O 1
ATOM 880 N N . ALA A 1 107 ? -1.692 -7.816 12.543 1.00 95.50 107 ALA A N 1
ATOM 881 C CA . ALA A 1 107 ? -2.373 -6.831 11.702 1.00 95.50 107 ALA A CA 1
ATOM 882 C C . ALA A 1 107 ? -3.009 -7.485 10.463 1.00 95.50 107 ALA A C 1
ATOM 884 O O . ALA A 1 107 ? -4.167 -7.225 10.132 1.00 95.50 107 ALA A O 1
ATOM 885 N N . ALA A 1 108 ? -2.276 -8.378 9.793 1.00 96.44 108 ALA A N 1
ATOM 886 C CA . ALA A 1 108 ? -2.767 -9.086 8.618 1.00 96.44 108 ALA A CA 1
ATOM 887 C C . ALA A 1 108 ? -3.921 -10.044 8.948 1.00 96.44 108 ALA A C 1
ATOM 889 O O . ALA A 1 108 ? -4.829 -10.209 8.130 1.00 96.44 108 ALA A O 1
ATOM 890 N N . GLU A 1 109 ? -3.890 -10.704 10.107 1.00 96.62 109 GLU A N 1
ATOM 891 C CA . GLU A 1 109 ? -4.979 -11.568 10.563 1.00 96.62 109 GLU A CA 1
ATOM 892 C C . GLU A 1 109 ? -6.250 -10.762 10.865 1.00 96.62 109 GLU A C 1
ATOM 894 O O . GLU A 1 109 ? -7.338 -11.134 10.421 1.00 96.62 109 GLU A O 1
ATOM 899 N N . GLU A 1 110 ? -6.120 -9.640 11.570 1.00 95.69 110 GLU A N 1
ATOM 900 C CA . GLU A 1 110 ? -7.237 -8.754 11.90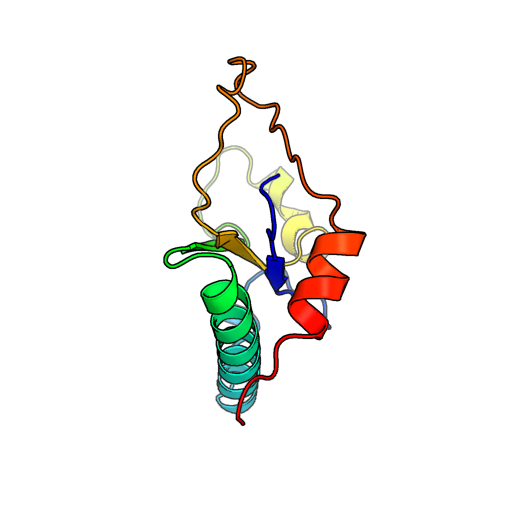2 1.00 95.69 110 GLU A CA 1
ATOM 901 C C . GLU A 1 110 ? -7.880 -8.155 10.650 1.00 95.69 110 GLU A C 1
ATOM 903 O O . GLU A 1 110 ? -9.094 -8.268 10.473 1.00 95.69 110 GLU A O 1
ATOM 908 N N . LEU A 1 111 ? -7.081 -7.614 9.722 1.00 94.88 111 LEU A N 1
ATOM 909 C CA . LEU A 1 111 ? -7.599 -7.064 8.466 1.00 94.88 111 LEU A CA 1
ATOM 910 C C . LEU A 1 111 ? -8.294 -8.128 7.608 1.00 94.88 111 LEU A C 1
ATOM 912 O O . LEU A 1 111 ? -9.254 -7.808 6.905 1.00 94.88 111 LEU A O 1
ATOM 916 N N . ARG A 1 112 ? -7.863 -9.398 7.663 1.00 94.75 112 ARG A N 1
ATOM 917 C CA . ARG A 1 112 ? -8.515 -10.509 6.945 1.00 94.75 112 ARG A CA 1
ATOM 918 C C . ARG A 1 112 ? -9.921 -10.809 7.470 1.00 94.75 112 ARG A C 1
ATOM 920 O O . ARG A 1 112 ? -10.791 -11.134 6.660 1.00 94.75 112 ARG A O 1
ATOM 927 N N . LYS A 1 113 ? -10.163 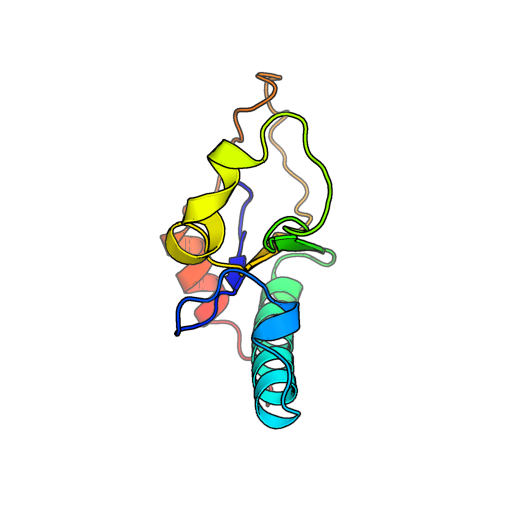-10.647 8.775 1.00 95.31 113 LYS A N 1
ATOM 928 C CA . LYS A 1 113 ? -11.468 -10.891 9.423 1.00 95.31 113 LYS A CA 1
ATOM 929 C C . LYS A 1 113 ? -12.531 -9.849 9.061 1.00 95.31 113 LYS A C 1
ATOM 931 O O . LYS A 1 113 ? -13.719 -10.134 9.173 1.00 95.31 113 LYS A O 1
ATOM 936 N N . VAL A 1 114 ? -12.125 -8.663 8.607 1.00 94.12 114 VAL A N 1
ATOM 937 C CA . VAL A 1 114 ? -13.053 -7.596 8.211 1.00 94.12 114 VAL A CA 1
ATOM 938 C C . VAL A 1 114 ? -13.824 -8.007 6.953 1.00 94.12 114 VAL A C 1
ATOM 940 O O . VAL A 1 114 ? -13.239 -8.266 5.898 1.00 94.12 114 VAL A O 1
ATOM 943 N N . ALA A 1 115 ? -15.152 -8.065 7.048 1.00 87.44 115 ALA A N 1
ATOM 944 C CA . ALA A 1 115 ? -16.008 -8.335 5.902 1.00 87.44 115 ALA A CA 1
ATOM 945 C C . ALA A 1 115 ? -16.099 -7.089 5.011 1.00 87.44 115 ALA A C 1
ATOM 947 O O . ALA A 1 115 ? -16.516 -6.022 5.454 1.00 87.44 115 ALA A O 1
ATOM 948 N N . VAL A 1 116 ? -15.734 -7.232 3.738 1.00 81.44 116 VAL A N 1
ATOM 949 C CA . VAL A 1 116 ? -15.905 -6.180 2.732 1.00 81.44 116 VAL A CA 1
ATOM 950 C C . VAL A 1 116 ? -17.064 -6.591 1.841 1.00 81.44 116 VAL A C 1
ATOM 952 O O . VAL A 1 116 ? -16.977 -7.608 1.156 1.00 81.44 116 VAL A O 1
ATOM 955 N N . ALA A 1 117 ? -18.151 -5.819 1.849 1.00 67.44 117 ALA A N 1
ATOM 956 C CA . ALA A 1 117 ? -19.223 -6.009 0.878 1.00 67.44 117 ALA A CA 1
ATOM 957 C C . ALA A 1 117 ? -18.665 -5.828 -0.546 1.00 67.44 117 ALA A C 1
ATOM 959 O O . ALA A 1 117 ? -17.893 -4.888 -0.779 1.00 67.44 117 ALA A O 1
ATOM 960 N N . ALA A 1 118 ? -19.030 -6.738 -1.456 1.00 53.56 118 ALA A N 1
ATOM 961 C CA . ALA A 1 118 ? -18.595 -6.734 -2.856 1.00 53.56 118 ALA A CA 1
ATOM 962 C C . ALA A 1 118 ? -18.930 -5.409 -3.572 1.00 53.56 118 ALA A C 1
ATOM 964 O O . ALA A 1 118 ? -20.003 -4.827 -3.293 1.00 53.56 118 ALA A O 1
#

Solvent-accessible surface area (backbone atoms only — not comparable to full-atom values): 7364 Å² total; per-residue (Å²): 103,53,50,70,52,44,76,52,64,68,92,65,90,40,20,39,54,80,76,67,55,66,48,70,69,50,44,51,51,51,51,52,52,50,52,54,50,51,62,38,47,52,75,78,23,94,44,67,49,79,43,81,48,54,55,76,70,82,88,56,91,50,100,60,53,80,78,53,72,55,42,71,75,78,38,66,24,33,38,45,34,44,50,58,63,92,69,89,67,80,74,69,87,50,96,85,63,69,81,50,94,52,58,69,70,58,41,52,53,55,48,65,71,52,84,72,85,132

pLDDT: mean 86.13, std 13.3, range [48.31, 97.62]

Mean predicted aligned error: 6.68 Å